Protein AF-A0AAC9VJV6-F1 (afdb_monomer_lite)

Organism: NCBI:txid138072

pLDDT: mean 89.83, std 10.79, range [42.22, 97.56]

Radius of gyration: 24.42 Å; chains: 1; bounding box: 70×35×59 Å

Structure (mmCIF, N/CA/C/O backbone):
data_AF-A0AAC9VJV6-F1
#
_entry.id   AF-A0AAC9VJV6-F1
#
loop_
_atom_site.group_PDB
_atom_site.id
_atom_site.type_symbol
_atom_site.label_atom_id
_atom_site.label_alt_id
_atom_site.label_comp_id
_atom_site.label_asym_id
_atom_site.label_entity_id
_atom_site.label_seq_id
_atom_site.pdbx_PDB_ins_code
_atom_site.Cartn_x
_atom_site.Cartn_y
_atom_site.Cartn_z
_atom_site.occupancy
_atom_site.B_iso_or_equiv
_atom_site.auth_seq_id
_atom_site.auth_comp_id
_atom_site.auth_asym_id
_atom_site.auth_atom_id
_atom_site.pdbx_PDB_model_num
ATOM 1 N N . MET A 1 1 ? 46.867 -27.136 -22.052 1.00 42.22 1 MET A N 1
ATOM 2 C CA . MET A 1 1 ? 46.950 -25.668 -22.164 1.00 42.22 1 MET A CA 1
ATOM 3 C C . MET A 1 1 ? 45.597 -25.242 -22.692 1.00 42.22 1 MET A C 1
ATOM 5 O O . MET A 1 1 ? 45.348 -25.409 -23.874 1.00 42.22 1 MET A O 1
ATOM 9 N N . PHE A 1 2 ? 44.664 -24.940 -21.789 1.00 43.34 2 PHE A N 1
ATOM 10 C CA . PHE A 1 2 ? 43.313 -24.538 -22.172 1.00 43.34 2 PHE A CA 1
ATOM 11 C C . PHE A 1 2 ? 43.404 -23.096 -22.662 1.00 43.34 2 PHE A C 1
ATOM 13 O O . PHE A 1 2 ? 43.938 -22.257 -21.939 1.00 43.34 2 PHE A O 1
ATOM 20 N N . GLU A 1 3 ? 42.973 -22.844 -23.897 1.00 48.44 3 GLU A N 1
ATOM 21 C CA . GLU A 1 3 ? 42.788 -21.486 -24.395 1.00 48.44 3 GLU A CA 1
ATOM 22 C C . GLU A 1 3 ? 41.797 -20.791 -23.464 1.00 48.44 3 GLU A C 1
ATOM 24 O O . GLU A 1 3 ? 40.624 -21.159 -23.389 1.00 48.44 3 GLU A O 1
ATOM 29 N N . THR A 1 4 ? 42.295 -19.829 -22.693 1.00 54.66 4 THR A N 1
ATOM 30 C CA . THR A 1 4 ? 41.457 -18.820 -22.063 1.00 54.66 4 THR A CA 1
ATOM 31 C C . THR A 1 4 ? 40.720 -18.133 -23.198 1.00 54.66 4 THR A C 1
ATOM 33 O O . THR A 1 4 ? 41.353 -17.502 -24.049 1.00 54.66 4 THR A O 1
ATOM 36 N N . GLY A 1 5 ? 39.403 -18.347 -23.244 1.00 55.66 5 GLY A N 1
ATOM 37 C CA . GLY A 1 5 ? 38.505 -17.620 -24.124 1.00 55.66 5 GLY A CA 1
ATOM 38 C C . GLY A 1 5 ? 38.852 -16.142 -24.051 1.00 55.66 5 GLY A C 1
ATOM 39 O O . GLY A 1 5 ? 39.131 -15.609 -22.983 1.00 55.66 5 GLY A O 1
ATOM 40 N N . ASN A 1 6 ? 38.956 -15.532 -25.220 1.00 55.06 6 ASN A N 1
ATOM 41 C CA . ASN A 1 6 ? 39.301 -14.138 -25.388 1.00 55.06 6 ASN A CA 1
ATOM 42 C C . ASN A 1 6 ? 38.215 -13.292 -24.699 1.00 55.06 6 ASN A C 1
ATOM 44 O O . ASN A 1 6 ? 37.175 -13.055 -25.311 1.00 55.06 6 ASN A O 1
ATOM 48 N N . ASP A 1 7 ? 38.426 -12.903 -23.437 1.00 60.44 7 ASP A N 1
ATOM 49 C CA . ASP A 1 7 ? 37.579 -11.938 -22.732 1.00 60.44 7 ASP A CA 1
ATOM 50 C C . ASP A 1 7 ? 37.570 -10.670 -23.583 1.00 60.44 7 ASP A C 1
ATOM 52 O O . ASP A 1 7 ? 38.588 -9.989 -23.730 1.00 60.44 7 ASP A O 1
ATOM 56 N N . VAL A 1 8 ? 36.446 -10.406 -24.250 1.00 60.78 8 VAL A N 1
ATOM 57 C CA . VAL A 1 8 ? 36.268 -9.186 -25.032 1.00 60.78 8 VAL A CA 1
ATOM 58 C C . VAL A 1 8 ? 35.886 -8.102 -24.024 1.00 60.78 8 VAL A C 1
ATOM 60 O O . VAL A 1 8 ? 34.758 -8.132 -23.524 1.00 60.78 8 VAL A O 1
ATOM 63 N N . PRO A 1 9 ? 36.792 -7.161 -23.693 1.00 58.16 9 PRO A N 1
ATOM 64 C CA . PRO A 1 9 ? 36.505 -6.131 -22.703 1.00 58.16 9 PRO A CA 1
ATOM 65 C C . PRO A 1 9 ? 35.260 -5.342 -23.130 1.00 58.16 9 PRO A C 1
ATOM 67 O O . PRO A 1 9 ? 35.194 -4.842 -24.255 1.00 58.16 9 PRO A O 1
ATOM 70 N N . GLY A 1 10 ? 34.262 -5.281 -22.244 1.00 66.88 10 GLY A N 1
ATOM 71 C CA . GLY A 1 10 ? 32.981 -4.597 -22.455 1.00 66.88 10 GLY A CA 1
ATOM 72 C C . GLY A 1 10 ? 31.763 -5.505 -22.669 1.00 66.88 10 GLY A C 1
ATOM 73 O O . GLY A 1 10 ? 30.640 -5.028 -22.526 1.00 66.88 10 GLY A O 1
ATOM 74 N N . VAL A 1 11 ? 31.934 -6.803 -22.963 1.00 73.88 11 VAL A N 1
ATOM 75 C CA . VAL A 1 11 ? 30.786 -7.737 -23.027 1.00 73.88 11 VAL A CA 1
ATOM 76 C C . VAL A 1 11 ? 30.261 -8.045 -21.626 1.00 73.88 11 VAL A C 1
ATOM 78 O O . VAL A 1 11 ? 29.050 -8.016 -21.417 1.00 73.88 11 VAL A O 1
ATOM 81 N N . ASP A 1 12 ? 31.155 -8.274 -20.664 1.00 81.50 12 ASP A N 1
ATOM 82 C CA . ASP A 1 12 ? 30.771 -8.542 -19.274 1.00 81.50 12 ASP A CA 1
ATOM 83 C C . ASP A 1 12 ? 30.063 -7.338 -18.640 1.00 81.50 12 ASP A C 1
ATOM 85 O O . ASP A 1 12 ? 29.028 -7.509 -17.995 1.00 81.50 12 ASP A O 1
ATOM 89 N N . ASP A 1 13 ? 30.544 -6.122 -18.918 1.00 84.94 13 ASP A N 1
ATOM 90 C CA . ASP A 1 13 ? 29.923 -4.875 -18.456 1.00 84.94 13 ASP A CA 1
ATOM 91 C C . ASP A 1 13 ? 28.520 -4.693 -19.060 1.00 84.94 13 ASP A C 1
ATOM 93 O O . ASP A 1 13 ? 27.561 -4.414 -18.345 1.00 84.94 13 ASP A O 1
ATOM 97 N N . ALA A 1 14 ? 28.357 -4.946 -20.365 1.00 87.44 14 ALA A N 1
ATOM 98 C CA . ALA A 1 14 ? 27.056 -4.849 -21.028 1.00 87.44 14 ALA A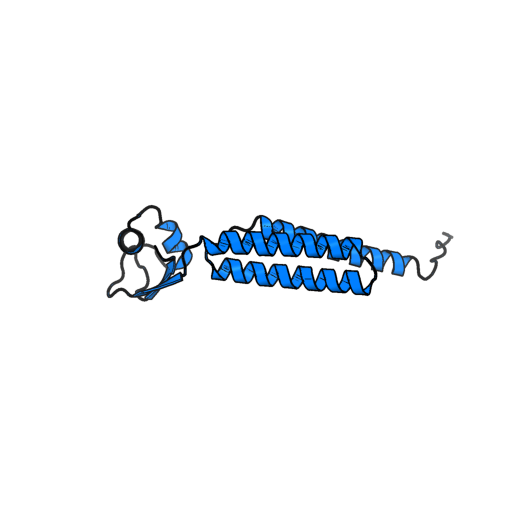 CA 1
ATOM 99 C C . ALA A 1 14 ? 26.046 -5.889 -20.509 1.00 87.44 14 ALA A C 1
ATOM 101 O O . ALA A 1 14 ? 24.855 -5.596 -20.369 1.00 87.44 14 ALA A O 1
ATOM 102 N N . VAL A 1 15 ? 26.506 -7.111 -20.215 1.00 89.69 15 VAL A N 1
ATOM 103 C CA . VAL A 1 15 ? 25.673 -8.161 -19.611 1.00 89.69 15 VAL A CA 1
ATOM 104 C C . VAL A 1 15 ? 25.292 -7.784 -18.180 1.00 89.69 15 VAL A C 1
ATOM 106 O O . VAL A 1 15 ? 24.136 -7.971 -17.790 1.00 89.69 15 VAL A O 1
ATOM 109 N N . GLN A 1 16 ? 26.226 -7.223 -17.411 1.00 91.19 16 GLN A N 1
ATOM 110 C CA . GLN A 1 16 ? 25.978 -6.747 -16.055 1.00 91.19 16 GLN A CA 1
ATOM 111 C C . GLN A 1 16 ? 24.948 -5.608 -16.037 1.00 91.19 16 GLN A C 1
ATOM 113 O O . GLN A 1 16 ? 23.981 -5.680 -15.276 1.00 91.19 16 GLN A O 1
ATOM 118 N N . ASP A 1 17 ? 25.092 -4.609 -16.906 1.00 90.31 17 ASP A N 1
ATOM 119 C CA . ASP A 1 17 ? 24.155 -3.487 -17.018 1.00 90.31 17 ASP A CA 1
ATOM 120 C C . ASP A 1 17 ? 22.753 -3.962 -17.416 1.00 90.31 17 ASP A C 1
ATOM 122 O O . ASP A 1 17 ? 21.753 -3.604 -16.784 1.00 90.31 17 ASP A O 1
ATOM 126 N N . ALA A 1 18 ? 22.663 -4.845 -18.415 1.00 90.06 18 ALA A N 1
ATOM 127 C CA . ALA A 1 18 ? 21.394 -5.434 -18.830 1.00 90.06 18 ALA A CA 1
ATOM 128 C C . ALA A 1 18 ? 20.724 -6.225 -17.693 1.00 90.06 18 ALA A C 1
ATOM 130 O O . ALA A 1 18 ? 19.505 -6.144 -17.514 1.00 90.06 18 ALA A O 1
ATOM 131 N N . ALA A 1 19 ? 21.507 -6.961 -16.898 1.00 93.75 19 ALA A N 1
ATOM 132 C CA . ALA A 1 19 ? 21.001 -7.698 -15.746 1.00 93.75 19 ALA A CA 1
ATOM 133 C C . ALA A 1 19 ? 20.464 -6.757 -14.656 1.00 93.75 19 ALA A C 1
ATOM 135 O O . ALA A 1 19 ? 19.373 -6.996 -14.137 1.00 93.75 19 ALA A O 1
ATOM 136 N N . ILE A 1 20 ? 21.175 -5.668 -14.344 1.00 93.06 20 ILE A N 1
ATOM 137 C CA . ILE A 1 20 ? 20.735 -4.662 -13.362 1.00 93.06 20 ILE A CA 1
ATOM 138 C C . ILE A 1 20 ? 19.387 -4.067 -13.779 1.00 93.06 20 ILE A C 1
ATOM 140 O O . ILE A 1 20 ? 18.443 -4.058 -12.983 1.00 93.06 20 ILE A O 1
ATOM 144 N N . LEU A 1 21 ? 19.263 -3.642 -15.039 1.00 91.69 21 LEU A N 1
ATOM 145 C CA . LEU A 1 21 ? 18.021 -3.069 -15.563 1.00 91.69 21 LEU A CA 1
ATOM 146 C C . LEU A 1 21 ? 16.868 -4.071 -15.527 1.00 91.69 21 LEU A C 1
ATOM 148 O O . LEU A 1 21 ? 15.745 -3.714 -15.160 1.00 91.69 21 LEU A O 1
ATOM 152 N N . LEU A 1 22 ? 17.134 -5.331 -15.874 1.00 93.19 22 LEU A N 1
ATOM 153 C CA . LEU A 1 22 ? 16.139 -6.394 -15.810 1.00 93.19 22 LEU A CA 1
ATOM 154 C C . LEU A 1 22 ? 15.643 -6.607 -14.375 1.00 93.19 22 LEU A C 1
ATOM 156 O O . LEU A 1 22 ? 14.431 -6.631 -14.154 1.00 93.19 22 LEU A O 1
ATOM 160 N N . PHE A 1 23 ? 16.550 -6.735 -13.402 1.00 95.56 23 PHE A N 1
ATOM 161 C CA . PHE A 1 23 ? 16.178 -6.944 -12.002 1.00 95.56 23 PHE A CA 1
ATOM 162 C C . PHE A 1 23 ? 15.418 -5.756 -11.423 1.00 95.56 23 PHE A C 1
ATOM 164 O O . PHE A 1 23 ? 14.420 -5.962 -10.734 1.00 95.56 23 PHE A O 1
ATOM 171 N N . GLN A 1 24 ? 15.830 -4.527 -11.740 1.00 93.75 24 GLN A N 1
ATOM 172 C CA . GLN A 1 24 ? 15.129 -3.326 -11.295 1.00 93.75 24 GLN A CA 1
ATOM 173 C C . GLN A 1 24 ? 13.694 -3.289 -11.841 1.00 93.75 24 GLN A C 1
ATOM 175 O O . GLN A 1 24 ? 12.748 -3.094 -11.080 1.00 93.75 24 GLN A O 1
ATOM 180 N N . ARG A 1 25 ? 13.504 -3.560 -13.139 1.00 93.75 25 ARG A N 1
ATOM 181 C CA . ARG A 1 25 ? 12.170 -3.594 -13.768 1.00 93.75 25 ARG A CA 1
ATOM 182 C C . ARG A 1 25 ? 11.294 -4.710 -13.200 1.00 93.75 25 ARG A C 1
ATOM 184 O O . ARG A 1 25 ? 10.122 -4.483 -12.912 1.00 93.75 25 ARG A O 1
ATOM 191 N N . LEU A 1 26 ? 11.860 -5.899 -12.989 1.00 96.25 26 LEU A N 1
ATOM 192 C CA . LEU A 1 26 ? 11.157 -7.021 -12.360 1.00 96.25 26 LEU A CA 1
ATOM 193 C C . LEU A 1 26 ? 10.738 -6.701 -10.925 1.00 96.25 26 LEU A C 1
ATOM 195 O O . LEU A 1 26 ? 9.609 -7.003 -10.542 1.00 96.25 26 LEU A O 1
ATOM 199 N N . ALA A 1 27 ? 11.622 -6.084 -10.140 1.00 97.00 27 ALA A N 1
ATOM 200 C CA . ALA A 1 27 ? 11.323 -5.686 -8.771 1.00 97.00 27 ALA A CA 1
ATOM 201 C C . ALA A 1 27 ? 10.170 -4.675 -8.727 1.00 97.00 27 ALA A C 1
ATOM 203 O O . ALA A 1 27 ? 9.233 -4.866 -7.955 1.00 97.00 27 ALA A O 1
ATOM 204 N N . LEU A 1 28 ? 10.183 -3.667 -9.604 1.00 97.00 28 LEU A N 1
ATOM 205 C CA . LEU A 1 28 ? 9.112 -2.672 -9.719 1.00 97.00 28 LEU A CA 1
ATOM 206 C C . LEU A 1 28 ? 7.778 -3.291 -10.157 1.00 97.00 28 LEU A C 1
ATOM 208 O O . LEU A 1 28 ? 6.739 -3.002 -9.566 1.00 97.00 28 LEU A O 1
ATOM 212 N N . ALA A 1 29 ? 7.794 -4.199 -11.135 1.00 96.25 29 ALA A N 1
ATOM 213 C CA . ALA A 1 29 ? 6.593 -4.915 -11.562 1.00 96.25 29 ALA A CA 1
ATOM 214 C C . ALA A 1 29 ? 6.019 -5.797 -10.437 1.00 96.25 29 ALA A C 1
ATOM 216 O O . ALA A 1 29 ? 4.808 -5.822 -10.207 1.00 96.25 29 ALA A O 1
ATOM 217 N N . CYS A 1 30 ? 6.885 -6.499 -9.699 1.00 97.12 30 CYS A N 1
ATOM 218 C CA . CYS A 1 30 ? 6.493 -7.285 -8.532 1.00 97.12 30 CYS A CA 1
ATOM 219 C C . CYS A 1 30 ? 5.927 -6.407 -7.414 1.00 97.12 30 CYS A C 1
ATOM 221 O O . CYS A 1 30 ? 4.913 -6.779 -6.825 1.00 97.12 30 CYS A O 1
ATOM 223 N N . LEU A 1 31 ? 6.540 -5.250 -7.154 1.00 97.38 31 LEU A N 1
ATOM 224 C CA . LEU A 1 31 ? 6.061 -4.275 -6.181 1.00 97.38 31 LEU A CA 1
ATOM 225 C C . LEU A 1 31 ? 4.668 -3.775 -6.562 1.00 97.38 31 LEU A C 1
ATOM 227 O O . LEU A 1 31 ? 3.758 -3.850 -5.741 1.00 97.38 31 LEU A O 1
ATOM 231 N N . GLY A 1 32 ? 4.468 -3.338 -7.808 1.00 96.62 32 GLY A N 1
ATOM 232 C CA . GLY A 1 32 ? 3.159 -2.875 -8.270 1.00 96.62 32 GLY A CA 1
ATOM 233 C C . GLY A 1 32 ? 2.099 -3.972 -8.173 1.00 96.62 32 GLY A C 1
ATOM 234 O O . GLY A 1 32 ? 0.998 -3.733 -7.683 1.00 96.62 32 GLY A O 1
ATOM 235 N N . ARG A 1 33 ? 2.438 -5.218 -8.532 1.00 96.69 33 ARG A N 1
ATOM 236 C CA . ARG A 1 33 ? 1.526 -6.360 -8.362 1.00 96.69 33 ARG A CA 1
ATOM 237 C C . ARG A 1 33 ? 1.193 -6.626 -6.892 1.00 96.69 33 ARG A C 1
ATOM 239 O O . ARG A 1 33 ? 0.033 -6.878 -6.575 1.00 96.69 33 ARG A O 1
ATOM 246 N N . ALA A 1 34 ? 2.186 -6.569 -6.005 1.00 96.44 34 ALA A N 1
ATOM 247 C CA . ALA A 1 34 ? 1.984 -6.734 -4.569 1.00 96.44 34 ALA A CA 1
ATOM 248 C C . ALA A 1 34 ? 1.077 -5.626 -4.010 1.00 96.44 34 ALA A C 1
ATOM 250 O O . ALA A 1 34 ? 0.108 -5.934 -3.317 1.00 96.44 34 ALA A O 1
ATOM 251 N N . ALA A 1 35 ? 1.313 -4.369 -4.398 1.00 96.06 35 ALA A N 1
ATOM 252 C CA . ALA A 1 35 ? 0.487 -3.221 -4.032 1.00 96.06 35 ALA A CA 1
ATOM 253 C C . ALA A 1 35 ? -0.966 -3.378 -4.511 1.00 96.06 35 ALA A C 1
ATOM 255 O O . ALA A 1 35 ? -1.900 -3.156 -3.747 1.00 96.06 35 ALA A O 1
ATOM 256 N N . LEU A 1 36 ? -1.184 -3.866 -5.736 1.00 95.88 36 LEU A N 1
ATOM 257 C CA . LEU A 1 36 ? -2.530 -4.139 -6.255 1.00 95.88 36 LEU A CA 1
ATOM 258 C C . LEU A 1 36 ? -3.241 -5.295 -5.535 1.00 95.88 36 LEU A C 1
ATOM 260 O O . LEU A 1 36 ? -4.473 -5.333 -5.514 1.00 95.88 36 LEU A O 1
ATOM 264 N N . SER A 1 37 ? -2.509 -6.224 -4.920 1.00 94.81 37 SER A N 1
ATOM 265 C CA . SER A 1 37 ? -3.082 -7.284 -4.074 1.00 94.81 37 SER A CA 1
ATOM 266 C C . SER A 1 37 ? -3.242 -6.891 -2.600 1.00 94.81 37 SER A C 1
ATOM 268 O O . SER A 1 37 ? -3.894 -7.613 -1.849 1.00 94.81 37 SER A O 1
ATOM 270 N N . TYR A 1 38 ? -2.663 -5.762 -2.184 1.00 93.06 38 TYR A N 1
ATOM 271 C CA . TYR A 1 38 ? -2.682 -5.305 -0.799 1.00 93.06 38 TYR A CA 1
ATOM 272 C C . TYR A 1 38 ? -4.073 -4.814 -0.394 1.00 93.06 38 TYR A C 1
ATOM 274 O O . TYR A 1 38 ? -4.693 -4.019 -1.105 1.00 93.06 38 TYR A O 1
ATOM 282 N N . GLN A 1 39 ? -4.559 -5.273 0.758 1.00 89.25 39 GLN A N 1
ATOM 283 C CA . GLN A 1 39 ? -5.833 -4.837 1.315 1.00 89.25 39 GLN A CA 1
ATOM 284 C C . GLN A 1 39 ? -5.560 -3.918 2.509 1.00 89.25 39 GLN A C 1
ATOM 286 O O . GLN A 1 39 ? -5.261 -4.434 3.588 1.00 89.25 39 GLN A O 1
ATOM 291 N N . PRO A 1 40 ? -5.646 -2.588 2.330 1.00 88.50 40 PRO A N 1
ATOM 292 C CA . PRO A 1 40 ? -5.392 -1.669 3.424 1.00 88.50 40 PRO A CA 1
ATOM 293 C C . PRO A 1 40 ? -6.443 -1.811 4.525 1.00 88.50 40 PRO A C 1
ATOM 295 O O . PRO A 1 40 ? -7.607 -2.134 4.263 1.00 88.50 40 PRO A O 1
ATOM 298 N N . VAL A 1 41 ? -6.015 -1.579 5.764 1.00 84.38 41 VAL A N 1
ATOM 299 C CA . VAL A 1 41 ? -6.851 -1.693 6.971 1.00 84.38 41 VAL A CA 1
ATOM 300 C C . VAL A 1 41 ? -7.438 -0.339 7.378 1.00 84.38 41 VAL A C 1
ATOM 302 O O . VAL A 1 41 ? -8.510 -0.286 7.977 1.00 84.38 41 VAL A O 1
ATOM 305 N N . SER A 1 42 ? -6.775 0.761 7.019 1.00 85.00 42 SER A N 1
ATOM 306 C CA . SER A 1 42 ? -7.252 2.127 7.242 1.00 85.00 42 SER A CA 1
ATOM 307 C C . SER A 1 42 ? -6.946 3.031 6.044 1.00 85.00 42 SER A C 1
ATOM 309 O O . SER A 1 42 ? -6.121 2.678 5.198 1.00 85.00 42 SER A O 1
ATOM 311 N N . PRO A 1 43 ? -7.576 4.217 5.956 1.00 85.50 43 PRO A N 1
ATOM 312 C CA . PRO A 1 43 ? -7.231 5.208 4.942 1.00 85.50 43 PRO A CA 1
ATOM 313 C C . PRO A 1 43 ? -5.766 5.654 5.006 1.00 85.50 43 PRO A C 1
ATOM 315 O O . PRO A 1 43 ? -5.164 5.876 3.961 1.00 85.50 43 PRO A O 1
ATOM 318 N N . ASP A 1 44 ? -5.193 5.750 6.209 1.00 87.19 44 ASP A N 1
ATOM 319 C CA . ASP A 1 44 ? -3.794 6.153 6.394 1.00 87.19 44 ASP A CA 1
ATOM 320 C C . ASP A 1 44 ? -2.842 5.054 5.894 1.00 87.19 44 ASP A C 1
ATOM 322 O O . ASP A 1 44 ? -1.914 5.341 5.152 1.00 87.19 44 ASP A O 1
ATOM 326 N N . ASP A 1 45 ? -3.140 3.784 6.183 1.00 87.12 45 ASP A N 1
ATOM 327 C CA . ASP A 1 45 ? -2.387 2.628 5.670 1.00 87.12 45 ASP A CA 1
ATOM 328 C C . ASP A 1 45 ? -2.479 2.512 4.136 1.00 87.12 45 ASP A C 1
ATOM 330 O O . ASP A 1 45 ? -1.492 2.241 3.450 1.00 87.12 45 ASP A O 1
ATOM 334 N N . ALA A 1 46 ? -3.657 2.792 3.565 1.00 92.00 46 ALA A N 1
ATOM 335 C CA . ALA A 1 46 ? -3.817 2.890 2.115 1.00 92.00 46 ALA A CA 1
ATOM 336 C C . ALA A 1 46 ? -2.937 3.999 1.522 1.00 92.00 46 ALA A C 1
ATOM 338 O O . ALA A 1 46 ? -2.317 3.791 0.478 1.00 92.00 46 ALA A O 1
ATOM 339 N N . TRP A 1 47 ? -2.884 5.158 2.185 1.00 92.56 47 TRP A N 1
ATOM 340 C CA . TRP A 1 47 ? -2.068 6.293 1.766 1.00 92.56 47 TRP A CA 1
ATOM 341 C C . TRP A 1 47 ? -0.572 5.987 1.882 1.00 92.56 47 TRP A C 1
ATOM 343 O O . TRP A 1 47 ? 0.162 6.240 0.932 1.00 92.56 47 TRP A O 1
ATOM 353 N N . ASP A 1 48 ? -0.127 5.377 2.980 1.00 94.06 48 ASP A N 1
ATOM 354 C CA . ASP A 1 48 ? 1.275 5.007 3.198 1.00 94.06 48 ASP A CA 1
ATOM 355 C C . ASP A 1 48 ? 1.761 4.023 2.125 1.00 94.06 48 ASP A C 1
ATOM 357 O O . ASP A 1 48 ? 2.803 4.235 1.499 1.00 94.06 48 ASP A O 1
ATOM 361 N N . MET A 1 49 ? 0.980 2.971 1.849 1.00 95.12 49 MET A N 1
ATOM 362 C CA . MET A 1 49 ? 1.317 1.995 0.809 1.00 95.12 49 MET A CA 1
ATOM 363 C C . MET A 1 49 ? 1.275 2.613 -0.594 1.00 95.12 49 MET A C 1
ATOM 365 O O . MET A 1 49 ? 2.110 2.289 -1.441 1.00 95.12 49 MET A O 1
ATOM 369 N N . 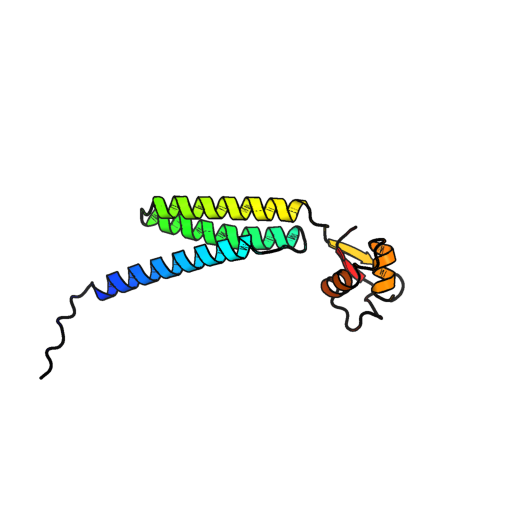MET A 1 50 ? 0.316 3.507 -0.848 1.00 94.19 50 MET A N 1
ATOM 370 C CA . MET A 1 50 ? 0.213 4.238 -2.110 1.00 94.19 50 MET A CA 1
ATOM 371 C C . MET A 1 50 ? 1.432 5.126 -2.338 1.00 94.19 50 MET A C 1
ATOM 373 O O . MET A 1 50 ? 1.997 5.082 -3.426 1.00 94.19 50 MET A O 1
ATOM 377 N N . THR A 1 51 ? 1.844 5.897 -1.334 1.00 95.62 51 THR A N 1
ATOM 378 C CA . THR A 1 51 ? 3.009 6.782 -1.406 1.00 95.62 51 THR A CA 1
ATOM 379 C C . THR A 1 51 ? 4.280 5.969 -1.626 1.00 95.62 51 THR A C 1
ATOM 381 O O . THR A 1 51 ? 5.001 6.218 -2.588 1.00 95.62 51 THR A O 1
ATOM 384 N N . LEU A 1 52 ? 4.499 4.915 -0.832 1.00 96.31 52 LEU A N 1
ATOM 385 C CA . LEU A 1 52 ? 5.668 4.042 -0.970 1.00 96.31 52 LEU A CA 1
ATOM 386 C C . LEU A 1 52 ? 5.762 3.413 -2.365 1.00 96.31 52 LEU A C 1
ATOM 388 O O . LEU A 1 52 ? 6.831 3.400 -2.980 1.00 96.31 52 LEU A O 1
ATOM 392 N N . ALA A 1 53 ? 4.654 2.867 -2.870 1.00 96.31 53 ALA A N 1
ATOM 393 C CA . ALA A 1 53 ? 4.649 2.219 -4.174 1.00 96.31 53 ALA A CA 1
ATOM 394 C C . ALA A 1 53 ? 4.711 3.221 -5.330 1.00 96.31 53 ALA A C 1
ATOM 396 O O . ALA A 1 53 ? 5.378 2.958 -6.332 1.00 96.31 53 ALA A O 1
ATOM 397 N N . GLY A 1 54 ? 4.033 4.358 -5.179 1.00 96.19 54 GLY A N 1
ATOM 398 C CA . GLY A 1 54 ? 4.012 5.444 -6.146 1.00 96.19 54 GLY A CA 1
ATOM 399 C C . GLY A 1 54 ? 5.406 6.020 -6.366 1.00 96.19 54 GLY A C 1
ATOM 400 O O . GLY A 1 54 ? 5.910 5.988 -7.486 1.00 96.19 54 GLY A O 1
ATOM 401 N N . GLU A 1 55 ? 6.079 6.421 -5.286 1.00 96.94 55 GLU A N 1
ATOM 402 C CA . GLU A 1 55 ? 7.432 6.982 -5.339 1.00 96.94 55 GLU A CA 1
ATOM 403 C C . GLU A 1 55 ? 8.434 6.006 -5.972 1.00 96.94 55 GLU A C 1
ATOM 405 O O . GLU A 1 55 ? 9.216 6.387 -6.844 1.00 96.94 55 GLU A O 1
ATOM 410 N N . ALA A 1 56 ? 8.391 4.721 -5.598 1.00 96.69 56 ALA A N 1
ATOM 411 C CA . ALA A 1 56 ? 9.288 3.715 -6.168 1.00 96.69 56 ALA A CA 1
ATOM 412 C C . ALA A 1 56 ? 9.085 3.535 -7.685 1.00 96.69 56 ALA A C 1
ATOM 414 O O . ALA A 1 56 ? 10.058 3.426 -8.438 1.00 96.69 56 ALA A O 1
ATOM 415 N N . LEU A 1 57 ? 7.828 3.507 -8.141 1.00 97.06 57 LEU A N 1
ATOM 416 C CA . LEU A 1 57 ? 7.489 3.384 -9.560 1.00 97.06 57 LEU A CA 1
ATOM 417 C C . LEU A 1 57 ? 7.856 4.645 -10.347 1.00 97.06 57 LEU A C 1
ATOM 419 O O . LEU A 1 57 ? 8.376 4.527 -11.456 1.00 97.06 57 LEU A O 1
ATOM 423 N N . GLU A 1 58 ? 7.642 5.829 -9.775 1.00 96.50 58 GLU A N 1
ATOM 424 C CA . GLU A 1 58 ? 7.995 7.107 -10.395 1.00 96.50 58 GLU A CA 1
ATOM 425 C C . GLU A 1 58 ? 9.513 7.248 -10.562 1.00 96.50 58 GLU A C 1
ATOM 427 O O . GLU A 1 58 ? 9.983 7.531 -11.664 1.00 96.50 58 GLU A O 1
ATOM 432 N N . VAL A 1 59 ? 10.299 6.932 -9.526 1.00 96.75 59 VAL A N 1
ATOM 433 C CA . VAL A 1 59 ? 11.770 6.894 -9.618 1.00 96.75 59 VAL A CA 1
ATOM 434 C C . VAL A 1 59 ? 12.223 5.906 -10.696 1.00 96.75 59 VAL A C 1
ATOM 436 O O . VAL A 1 59 ? 13.125 6.197 -11.484 1.00 96.75 59 VAL A O 1
ATOM 439 N N . GLY A 1 60 ? 11.595 4.731 -10.771 1.00 95.19 60 GLY A N 1
ATOM 440 C CA . GLY A 1 60 ? 11.855 3.756 -11.829 1.00 95.19 60 GLY A CA 1
ATOM 441 C C . GLY A 1 60 ? 11.550 4.284 -13.232 1.00 95.19 60 GLY A C 1
ATOM 442 O O . GLY A 1 60 ? 12.328 4.055 -14.159 1.00 95.19 60 GLY A O 1
ATOM 443 N N . ALA A 1 61 ? 10.442 5.009 -13.385 1.00 96.00 61 ALA A N 1
ATOM 444 C CA . ALA A 1 61 ? 10.029 5.600 -14.650 1.00 96.00 61 ALA A CA 1
ATOM 445 C C . ALA A 1 61 ? 10.993 6.709 -15.096 1.00 96.00 61 ALA A C 1
ATOM 447 O O . ALA A 1 61 ? 11.416 6.705 -16.250 1.00 96.00 61 ALA A O 1
ATOM 448 N N . VAL A 1 62 ? 11.400 7.607 -14.192 1.00 96.25 62 VAL A N 1
ATOM 449 C CA . VAL A 1 62 ? 12.384 8.665 -14.486 1.00 96.25 62 VAL A CA 1
ATOM 450 C C . VAL A 1 62 ? 13.707 8.061 -14.953 1.00 96.25 62 VAL A C 1
ATOM 452 O O . VAL A 1 62 ? 14.203 8.441 -16.008 1.00 96.25 62 VAL A O 1
ATOM 455 N N . ASN A 1 63 ? 14.215 7.036 -14.260 1.00 94.50 63 ASN A N 1
ATOM 456 C CA . ASN A 1 63 ? 15.427 6.332 -14.690 1.00 94.50 63 ASN A CA 1
ATOM 457 C C . ASN A 1 63 ? 15.279 5.715 -16.094 1.00 94.50 63 ASN A C 1
ATOM 459 O O . ASN A 1 63 ? 16.212 5.754 -16.894 1.00 94.50 63 ASN A O 1
ATOM 463 N N . ALA A 1 64 ? 14.111 5.147 -16.418 1.00 94.06 64 ALA A N 1
ATOM 464 C CA . ALA A 1 64 ? 13.849 4.615 -17.754 1.00 94.06 64 ALA A CA 1
ATOM 465 C C . ALA A 1 64 ? 13.830 5.724 -18.822 1.00 94.06 64 ALA A C 1
ATOM 467 O O . ALA A 1 64 ? 14.350 5.513 -19.917 1.00 94.06 64 ALA A O 1
ATOM 468 N N . ALA A 1 65 ? 13.278 6.895 -18.500 1.00 94.69 65 ALA A N 1
ATOM 469 C CA . ALA A 1 65 ? 13.262 8.056 -19.385 1.00 94.69 65 ALA A CA 1
ATOM 470 C C . ALA A 1 65 ? 14.671 8.629 -19.616 1.00 94.69 65 ALA A C 1
ATOM 472 O O . ALA A 1 65 ? 15.037 8.879 -20.763 1.00 94.69 65 ALA A O 1
ATOM 473 N N . ASP A 1 66 ? 15.490 8.750 -18.566 1.00 95.25 66 ASP A N 1
ATOM 474 C CA . ASP A 1 66 ? 16.881 9.223 -18.661 1.00 95.25 66 ASP A CA 1
ATOM 475 C C . ASP A 1 66 ? 17.742 8.318 -19.561 1.00 95.25 66 ASP A C 1
ATOM 477 O O . ASP A 1 66 ? 18.660 8.781 -20.239 1.00 95.25 66 ASP A O 1
ATOM 481 N N . MET A 1 67 ? 17.412 7.024 -19.616 1.00 91.56 67 MET A N 1
ATOM 482 C CA . MET A 1 67 ? 18.048 6.033 -20.491 1.00 91.56 67 MET A CA 1
ATOM 483 C C . MET A 1 67 ? 17.421 5.949 -21.897 1.00 91.56 67 MET A C 1
ATOM 485 O O . MET A 1 67 ? 17.880 5.160 -22.723 1.00 91.56 67 MET A O 1
ATOM 489 N N . GLY A 1 68 ? 16.373 6.728 -22.189 1.00 94.19 68 GLY A N 1
ATOM 490 C CA . GLY A 1 68 ? 15.677 6.732 -23.483 1.00 94.19 68 GLY A CA 1
ATOM 491 C C . GLY A 1 68 ? 14.771 5.517 -23.731 1.00 94.19 68 GLY A C 1
ATOM 492 O O . GLY A 1 68 ? 14.469 5.184 -24.877 1.00 94.19 68 GLY A O 1
ATOM 493 N N . HIS A 1 69 ? 14.348 4.815 -22.679 1.00 94.38 69 HIS A N 1
ATOM 494 C CA . HIS A 1 69 ? 13.455 3.658 -22.763 1.00 94.38 69 HIS A CA 1
ATOM 495 C C . HIS A 1 69 ? 11.977 4.064 -22.659 1.00 94.38 69 HIS A C 1
ATOM 497 O O . HIS A 1 69 ? 11.294 3.738 -21.684 1.00 94.38 69 HIS A O 1
ATOM 503 N N . ASP A 1 70 ? 11.470 4.737 -23.694 1.00 95.31 70 ASP A N 1
ATOM 504 C CA . ASP A 1 70 ? 10.119 5.320 -23.724 1.00 95.31 70 ASP A CA 1
ATOM 505 C C . ASP A 1 70 ? 8.990 4.320 -23.427 1.00 95.31 70 ASP A C 1
ATOM 507 O O . ASP A 1 70 ? 8.041 4.650 -22.715 1.00 95.31 70 ASP A O 1
ATOM 511 N N . ASP A 1 71 ? 9.071 3.094 -23.949 1.00 95.56 71 ASP A N 1
ATOM 512 C CA . ASP A 1 71 ? 8.031 2.083 -23.720 1.00 95.56 71 ASP A CA 1
ATOM 513 C C . ASP A 1 71 ? 8.013 1.618 -22.260 1.00 95.56 71 ASP A C 1
ATOM 515 O O . ASP A 1 71 ? 6.954 1.533 -21.644 1.00 95.56 71 ASP A O 1
ATOM 519 N N . THR A 1 72 ? 9.192 1.422 -21.659 1.00 94.50 72 THR A N 1
ATOM 520 C CA . THR A 1 72 ? 9.299 1.070 -20.234 1.00 94.50 72 THR A CA 1
ATOM 521 C C . THR A 1 72 ? 8.795 2.204 -19.345 1.00 94.50 72 THR A C 1
ATOM 523 O O . THR A 1 72 ? 8.109 1.947 -18.358 1.00 94.50 72 THR A O 1
ATOM 526 N N . TYR A 1 73 ? 9.089 3.455 -19.702 1.00 96.50 73 TYR A N 1
ATOM 527 C CA . TYR A 1 73 ? 8.534 4.619 -19.017 1.00 96.50 73 TYR A CA 1
ATOM 528 C C . TYR A 1 73 ? 6.997 4.612 -19.050 1.00 96.50 73 TYR A C 1
ATOM 530 O O . TYR A 1 73 ? 6.359 4.737 -18.003 1.00 96.50 73 TYR A O 1
ATOM 538 N N . ARG A 1 74 ? 6.393 4.407 -20.230 1.00 96.94 74 ARG A N 1
ATOM 539 C CA . ARG A 1 74 ? 4.928 4.353 -20.386 1.00 96.94 74 ARG A CA 1
ATOM 540 C C . ARG A 1 74 ? 4.304 3.242 -19.546 1.00 96.94 74 ARG A C 1
ATOM 542 O O . ARG A 1 74 ? 3.316 3.498 -18.859 1.00 96.94 74 ARG A O 1
ATOM 549 N N . ASP A 1 75 ? 4.894 2.049 -19.564 1.00 96.75 75 ASP A N 1
ATOM 550 C CA . ASP A 1 75 ? 4.404 0.902 -18.797 1.00 96.75 75 ASP A CA 1
ATOM 551 C C . ASP A 1 75 ? 4.471 1.153 -17.282 1.00 96.75 75 ASP A C 1
ATOM 553 O O . ASP A 1 75 ? 3.514 0.868 -16.558 1.00 96.75 75 ASP A O 1
ATOM 557 N N . LEU A 1 76 ? 5.572 1.737 -16.791 1.00 96.25 76 LEU A N 1
ATOM 558 C CA . LEU A 1 76 ? 5.737 2.055 -15.369 1.00 96.25 76 LEU A CA 1
ATOM 559 C C . LEU A 1 76 ? 4.777 3.155 -14.903 1.00 96.25 76 LEU A C 1
ATOM 561 O O . LEU A 1 76 ? 4.188 3.022 -13.832 1.00 96.25 76 LEU A O 1
ATOM 565 N N . ILE A 1 77 ? 4.552 4.197 -15.709 1.00 97.50 77 ILE A N 1
ATOM 566 C CA . ILE A 1 77 ? 3.571 5.247 -15.392 1.00 97.50 77 ILE A CA 1
ATOM 567 C C . ILE A 1 77 ? 2.136 4.706 -15.429 1.00 97.50 77 ILE A C 1
ATOM 569 O O . ILE A 1 77 ? 1.314 5.060 -14.581 1.00 97.50 77 ILE A O 1
ATOM 573 N N . ALA A 1 78 ? 1.814 3.811 -16.366 1.00 97.56 78 ALA A N 1
ATOM 574 C CA . ALA A 1 78 ? 0.510 3.153 -16.394 1.00 97.56 78 ALA A CA 1
ATOM 575 C C . ALA A 1 78 ? 0.281 2.299 -15.133 1.00 9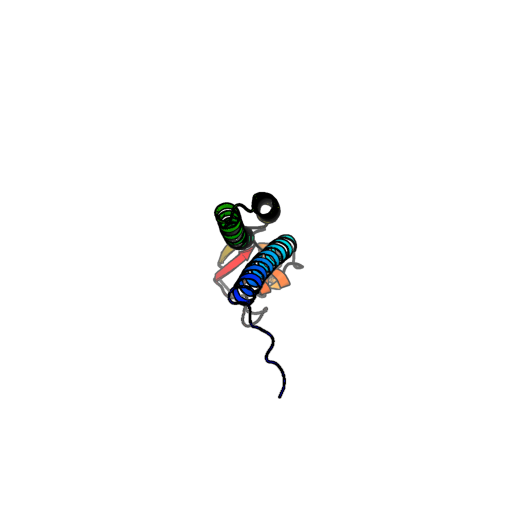7.56 78 ALA A C 1
ATOM 577 O O . ALA A 1 78 ? -0.787 2.374 -14.513 1.00 97.56 78 ALA A O 1
ATOM 578 N N . LEU A 1 79 ? 1.296 1.535 -14.711 1.00 97.00 79 LEU A N 1
ATOM 579 C CA . LEU A 1 79 ? 1.257 0.759 -13.471 1.00 97.00 79 LEU A CA 1
ATOM 580 C C . LEU A 1 79 ? 1.119 1.666 -12.241 1.00 97.00 79 LEU A C 1
ATOM 582 O O . LEU A 1 79 ? 0.261 1.405 -11.400 1.00 97.00 79 LEU A O 1
ATOM 586 N N . HIS A 1 80 ? 1.893 2.751 -12.171 1.00 97.06 80 HIS A N 1
ATOM 587 C CA . HIS A 1 80 ? 1.801 3.770 -11.125 1.00 97.06 80 HIS A CA 1
ATOM 588 C C . HIS A 1 80 ? 0.368 4.293 -10.973 1.00 97.06 80 HIS A C 1
ATOM 590 O O . HIS A 1 80 ? -0.222 4.201 -9.898 1.00 97.06 80 HIS A O 1
ATOM 596 N N . ASN A 1 81 ? -0.240 4.762 -12.064 1.00 97.19 81 ASN A N 1
ATOM 597 C CA . ASN A 1 81 ? -1.591 5.326 -12.035 1.00 97.19 81 ASN A CA 1
ATOM 598 C C . ASN A 1 81 ? -2.647 4.285 -11.628 1.00 97.19 81 ASN A C 1
ATOM 600 O O . ASN A 1 81 ? -3.612 4.599 -10.925 1.00 97.19 81 ASN A O 1
ATOM 604 N N . THR A 1 82 ? -2.452 3.030 -12.035 1.00 97.50 82 THR A N 1
ATOM 605 C CA . THR A 1 82 ? -3.331 1.920 -11.646 1.00 97.50 82 THR A CA 1
ATOM 606 C C . THR A 1 82 ? -3.230 1.641 -10.147 1.00 97.50 82 THR A C 1
ATOM 608 O O . THR A 1 82 ? -4.254 1.496 -9.483 1.00 97.50 82 THR A O 1
ATOM 611 N N . VAL A 1 83 ? -2.014 1.610 -9.596 1.00 96.44 83 VAL A N 1
ATOM 612 C CA . VAL A 1 83 ? -1.761 1.413 -8.159 1.00 96.44 83 VAL A CA 1
ATOM 613 C C . VAL A 1 83 ? -2.360 2.559 -7.347 1.00 96.44 83 VAL A C 1
ATOM 615 O O . VAL A 1 83 ? -3.116 2.305 -6.411 1.00 96.44 83 VAL A O 1
ATOM 618 N N . VAL A 1 84 ? -2.085 3.806 -7.742 1.00 95.94 84 VAL A N 1
ATOM 619 C CA . VAL A 1 84 ? -2.584 5.007 -7.060 1.00 95.94 84 VAL A CA 1
ATOM 620 C C . VAL A 1 84 ? -4.106 5.049 -7.056 1.00 95.94 84 VAL A C 1
ATOM 622 O O . VAL A 1 84 ? -4.698 5.205 -5.989 1.00 95.94 84 VAL A O 1
ATOM 625 N N . SER A 1 85 ? -4.764 4.860 -8.205 1.00 95.56 85 SER A N 1
ATOM 626 C CA . SER A 1 85 ? -6.234 4.866 -8.243 1.00 95.56 85 SER A CA 1
ATOM 627 C C . SER A 1 85 ? -6.834 3.712 -7.437 1.00 95.56 85 SER A C 1
ATOM 629 O O . SER A 1 85 ? -7.718 3.949 -6.621 1.00 95.56 85 SER A O 1
ATOM 631 N N . THR A 1 86 ? -6.295 2.495 -7.561 1.00 93.88 86 THR A N 1
ATOM 632 C CA . THR A 1 86 ? -6.793 1.321 -6.825 1.00 93.88 86 THR A CA 1
ATOM 633 C C . THR A 1 86 ? -6.684 1.511 -5.312 1.00 93.88 86 THR A C 1
ATOM 635 O O . THR A 1 86 ? -7.637 1.237 -4.583 1.00 93.88 86 THR A O 1
ATOM 638 N N . LEU A 1 87 ? -5.533 1.970 -4.812 1.00 92.88 87 LEU A N 1
ATOM 639 C CA . LEU A 1 87 ? -5.339 2.188 -3.377 1.00 92.88 87 LEU A CA 1
ATOM 640 C C . LEU A 1 87 ? -6.132 3.396 -2.871 1.00 92.88 87 LEU A C 1
ATOM 642 O O . LEU A 1 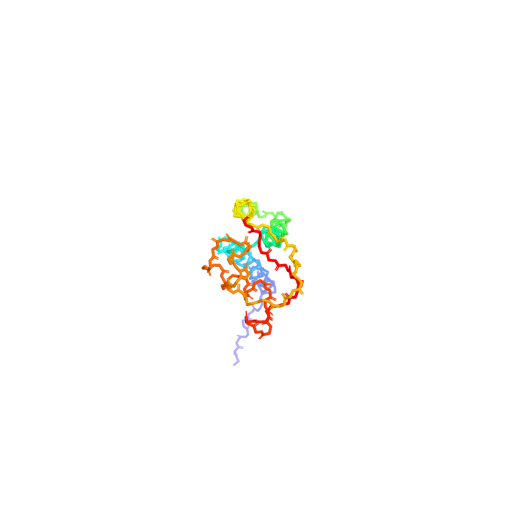87 ? -6.662 3.335 -1.764 1.00 92.88 87 LEU A O 1
ATOM 646 N N . THR A 1 88 ? -6.308 4.435 -3.693 1.00 92.38 88 THR A N 1
ATOM 647 C CA . THR A 1 88 ? -7.192 5.567 -3.373 1.00 92.38 88 THR A CA 1
ATOM 648 C C . THR A 1 88 ? -8.644 5.109 -3.227 1.00 92.38 88 THR A C 1
ATOM 650 O O . THR A 1 88 ? -9.293 5.427 -2.233 1.00 92.38 88 THR A O 1
ATOM 653 N N . GLU A 1 89 ? -9.157 4.323 -4.176 1.00 91.38 89 GLU A N 1
ATOM 654 C CA . GLU A 1 89 ? -10.521 3.782 -4.138 1.00 91.38 89 GLU A CA 1
ATOM 655 C C . GLU A 1 89 ? -10.735 2.841 -2.947 1.00 91.38 89 GLU A C 1
ATOM 657 O O . GLU A 1 89 ? -11.768 2.904 -2.274 1.00 91.38 89 GLU A O 1
ATOM 662 N N . ARG A 1 90 ? -9.748 1.989 -2.646 1.00 89.31 90 ARG A N 1
ATOM 663 C CA . ARG A 1 90 ? -9.793 1.113 -1.468 1.00 89.31 90 ARG A CA 1
ATOM 664 C C . ARG A 1 90 ? -9.778 1.925 -0.179 1.00 89.31 90 ARG A C 1
ATOM 666 O O . ARG A 1 90 ? -10.631 1.699 0.669 1.00 89.31 90 ARG A O 1
ATOM 673 N N . GLY A 1 91 ? -8.871 2.892 -0.055 1.00 87.44 91 GLY A N 1
ATOM 674 C CA . GLY A 1 91 ? -8.739 3.750 1.121 1.00 87.44 91 GLY A CA 1
ATOM 675 C C . GLY A 1 91 ? -9.960 4.633 1.377 1.00 87.44 91 GLY A C 1
ATOM 676 O O . GLY A 1 91 ? -10.350 4.817 2.528 1.00 87.44 91 GLY A O 1
ATOM 677 N N . ALA A 1 92 ? -10.612 5.130 0.322 1.00 84.94 92 ALA A N 1
ATOM 678 C CA . ALA A 1 92 ? -11.779 6.007 0.433 1.00 84.94 92 ALA A CA 1
ATOM 679 C C . ALA A 1 92 ? -12.978 5.356 1.144 1.00 84.94 92 ALA A C 1
ATOM 681 O O . ALA A 1 92 ? -13.793 6.062 1.735 1.00 84.94 92 ALA A O 1
ATOM 682 N N . ASN A 1 93 ? -13.079 4.025 1.100 1.00 77.38 93 ASN A N 1
ATOM 683 C CA . ASN A 1 93 ? -14.181 3.266 1.690 1.00 77.38 93 ASN A CA 1
ATOM 684 C C . ASN A 1 93 ? -13.863 2.697 3.086 1.00 77.38 93 ASN A C 1
ATOM 686 O O . ASN A 1 93 ? -14.702 2.003 3.660 1.00 77.38 93 ASN A O 1
ATOM 690 N N . LEU A 1 94 ? -12.669 2.954 3.633 1.00 82.31 94 LEU A N 1
ATOM 691 C CA . LEU A 1 94 ? -12.252 2.407 4.926 1.00 82.31 94 LEU A CA 1
ATOM 692 C C . LEU A 1 94 ? -12.593 3.337 6.092 1.00 82.31 94 LEU A C 1
ATOM 694 O O . LEU A 1 94 ? -12.503 4.563 6.001 1.00 82.31 94 LEU A O 1
ATOM 698 N N . ALA A 1 95 ? -12.940 2.725 7.225 1.00 79.62 95 ALA A N 1
ATOM 699 C CA . ALA A 1 95 ? -13.141 3.431 8.482 1.00 79.62 95 ALA A CA 1
ATOM 700 C C . ALA A 1 95 ? -11.830 4.084 8.953 1.00 79.62 95 ALA A C 1
ATOM 702 O O . ALA A 1 95 ? -10.750 3.504 8.835 1.00 79.62 95 ALA A O 1
ATOM 703 N N . ARG A 1 96 ? -11.911 5.298 9.505 1.00 81.00 96 ARG A N 1
ATOM 704 C CA . ARG A 1 96 ? -10.734 6.012 10.031 1.00 81.00 96 ARG A CA 1
ATOM 705 C C . ARG A 1 96 ? -10.414 5.537 11.440 1.00 81.00 96 ARG A C 1
ATOM 707 O O . ARG A 1 96 ? -11.317 5.192 12.196 1.00 81.00 96 ARG A O 1
ATOM 714 N N . PHE A 1 97 ? -9.143 5.583 11.830 1.00 83.12 97 PHE A N 1
ATOM 715 C CA . PHE A 1 97 ? -8.790 5.401 13.235 1.00 83.12 97 PHE A CA 1
ATOM 716 C C . PHE A 1 97 ? -9.314 6.571 14.076 1.00 83.12 97 PHE A C 1
ATOM 718 O O . PHE A 1 97 ? -9.146 7.734 13.717 1.00 83.12 97 PHE A O 1
ATOM 725 N N . THR A 1 98 ? -9.950 6.249 15.198 1.00 85.94 98 THR A N 1
ATOM 726 C CA . THR A 1 98 ? -10.425 7.198 16.209 1.00 85.94 98 THR A CA 1
ATOM 727 C C . THR A 1 98 ? -9.854 6.804 17.568 1.00 85.94 98 THR A C 1
ATOM 729 O O . THR A 1 98 ? -9.678 5.618 17.860 1.00 85.94 98 THR A O 1
ATOM 732 N N . GLU A 1 99 ? -9.527 7.802 18.386 1.00 90.44 99 GLU A N 1
ATOM 733 C CA . GLU A 1 99 ? -9.124 7.591 19.775 1.00 90.44 99 GLU A CA 1
ATOM 734 C C . GLU A 1 99 ? -10.363 7.359 20.641 1.00 90.44 99 GLU A C 1
ATOM 736 O O . GLU A 1 99 ? -11.301 8.158 20.639 1.00 90.44 99 GLU A O 1
ATOM 741 N N . TYR A 1 100 ? -10.358 6.250 21.375 1.00 91.19 100 TYR A N 1
ATOM 742 C CA . TYR A 1 100 ? -11.379 5.917 22.354 1.00 91.19 100 TYR A CA 1
ATOM 743 C C . TYR A 1 100 ? -10.764 5.911 23.748 1.00 91.19 100 TYR A C 1
ATOM 745 O O . TYR A 1 100 ? -9.672 5.379 23.950 1.00 91.19 100 TYR A O 1
ATOM 753 N N . GLN A 1 101 ? -11.508 6.478 24.694 1.00 93.31 101 GLN A N 1
ATOM 754 C CA . GLN A 1 101 ? -11.148 6.544 26.102 1.00 93.31 101 GLN A CA 1
ATOM 755 C C . GLN A 1 101 ? -12.306 5.997 26.939 1.00 93.31 101 GLN A C 1
ATOM 757 O O . GLN A 1 101 ? -13.463 6.376 26.742 1.00 93.31 101 GLN A O 1
ATOM 762 N N . PHE A 1 102 ? -11.996 5.080 27.853 1.00 93.00 102 PHE A N 1
ATOM 763 C CA . PHE A 1 102 ? -12.958 4.452 28.755 1.00 93.00 102 PHE A CA 1
ATOM 764 C C . PHE A 1 102 ? -12.500 4.572 30.208 1.00 93.00 102 PHE A C 1
ATOM 766 O O . PHE A 1 102 ? -11.322 4.424 30.512 1.00 93.00 102 PHE A O 1
ATOM 773 N N . ASP A 1 103 ? -13.450 4.747 31.128 1.00 93.12 103 ASP A N 1
ATOM 774 C CA . ASP A 1 103 ? -13.152 4.905 32.562 1.00 93.12 103 ASP A CA 1
ATOM 775 C C . ASP A 1 103 ? -12.717 3.599 33.252 1.00 93.12 103 ASP A C 1
ATOM 777 O O . ASP A 1 103 ? -12.240 3.603 34.388 1.00 93.12 103 ASP A O 1
ATOM 781 N N . THR A 1 104 ? -12.925 2.448 32.607 1.00 93.69 104 THR A N 1
ATOM 782 C CA . THR A 1 104 ? -12.605 1.136 33.176 1.00 93.69 104 THR A CA 1
ATOM 783 C C . THR A 1 104 ? -12.178 0.143 32.103 1.00 93.69 104 THR A C 1
ATOM 785 O O . THR A 1 104 ? -12.618 0.227 30.955 1.00 93.69 104 THR A O 1
ATOM 788 N N . SER A 1 105 ? -11.323 -0.812 32.482 1.00 93.8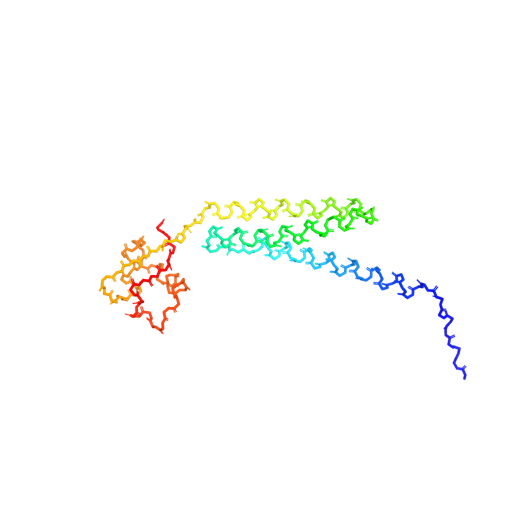8 105 SER A N 1
ATOM 789 C CA . SER A 1 105 ? -10.875 -1.869 31.576 1.00 93.88 105 SER A CA 1
ATOM 790 C C . SER A 1 105 ? -12.029 -2.832 31.321 1.00 93.88 105 SER A C 1
ATOM 792 O O . SER A 1 105 ? -12.591 -3.421 32.247 1.00 93.88 105 SER A O 1
ATOM 794 N N . LEU A 1 106 ? -12.398 -2.966 30.050 1.00 95.75 106 LEU A N 1
ATOM 795 C CA . LEU A 1 106 ? -13.492 -3.814 29.599 1.00 95.75 106 LEU A CA 1
ATOM 796 C C . LEU A 1 106 ? -12.964 -4.894 28.648 1.00 95.75 106 LEU A C 1
ATOM 798 O O . LEU A 1 106 ? -11.973 -4.673 27.946 1.00 95.75 106 LEU A O 1
ATOM 802 N N . PRO A 1 107 ? -13.636 -6.054 28.562 1.00 96.38 107 PRO A N 1
ATOM 803 C CA . PRO A 1 107 ? -13.317 -7.040 27.544 1.00 96.38 107 PRO A CA 1
ATOM 804 C C . PRO A 1 107 ? -13.526 -6.473 26.137 1.00 96.38 107 PRO A C 1
ATOM 806 O O . PRO A 1 107 ? -14.522 -5.796 25.872 1.00 96.38 107 PRO A O 1
ATOM 809 N N . SER A 1 108 ? -12.631 -6.826 25.217 1.00 95.50 108 SER A N 1
ATOM 810 C CA . SER A 1 108 ? -12.710 -6.502 23.783 1.00 95.50 108 SER A CA 1
ATOM 811 C C . SER A 1 108 ? -14.085 -6.793 23.175 1.00 95.50 108 SER A C 1
ATOM 813 O O . SER A 1 108 ? -14.603 -5.967 22.426 1.00 95.50 108 SER A O 1
ATOM 815 N N . LEU A 1 109 ? -14.737 -7.891 23.570 1.00 95.69 109 LEU A N 1
ATOM 816 C CA . LEU A 1 109 ? -16.066 -8.247 23.066 1.00 95.69 109 LEU A CA 1
ATOM 817 C C . LEU A 1 109 ? -17.134 -7.216 23.466 1.00 95.69 109 LEU A C 1
ATOM 819 O O . LEU A 1 109 ? -17.968 -6.833 22.651 1.00 95.69 109 LEU A O 1
ATOM 823 N N . VAL A 1 110 ? -17.077 -6.725 24.709 1.00 96.12 110 VAL A N 1
ATOM 824 C CA . VAL A 1 110 ? -17.994 -5.690 25.216 1.00 96.12 110 VAL A CA 1
ATOM 825 C C . VAL A 1 110 ? -17.719 -4.354 24.532 1.00 96.12 110 VAL A C 1
ATOM 827 O O . VAL A 1 110 ? -18.652 -3.632 24.184 1.00 96.12 110 VAL A O 1
ATOM 830 N N . LEU A 1 111 ? -16.445 -4.019 24.324 1.00 94.75 111 LEU A N 1
ATOM 831 C CA . LEU A 1 111 ? -16.054 -2.800 23.617 1.00 94.75 111 LEU A CA 1
ATOM 832 C C . LEU A 1 111 ? -16.475 -2.831 22.146 1.00 94.75 111 LEU A C 1
ATOM 834 O O . LEU A 1 111 ? -16.925 -1.814 21.635 1.00 94.75 111 LEU A O 1
ATOM 838 N N . SER A 1 112 ? -16.415 -3.991 21.494 1.00 93.56 112 SER A N 1
ATOM 839 C CA . SER A 1 112 ? -16.835 -4.155 20.096 1.00 93.56 112 SER A CA 1
ATOM 840 C C . SER A 1 112 ? -18.328 -3.901 19.919 1.00 93.56 112 SER A C 1
ATOM 842 O O . SER A 1 112 ? -18.724 -3.154 19.030 1.00 93.56 112 SER A O 1
ATOM 844 N N . GLU A 1 113 ? -19.154 -4.419 20.831 1.00 94.50 113 GLU A N 1
ATOM 845 C CA . GLU A 1 113 ? -20.585 -4.105 20.855 1.00 94.50 113 GLU A CA 1
ATOM 846 C C . GLU A 1 113 ? -20.835 -2.603 21.081 1.00 94.50 113 GLU A C 1
ATOM 848 O O . GLU A 1 113 ? -21.687 -2.001 20.437 1.00 94.50 113 GLU A O 1
ATOM 853 N N . ARG A 1 114 ? -20.068 -1.952 21.963 1.00 93.75 114 ARG A N 1
ATOM 854 C CA . ARG A 1 114 ? -20.253 -0.520 22.260 1.00 93.75 114 ARG A CA 1
ATOM 855 C C . ARG A 1 114 ? -19.802 0.405 21.130 1.00 93.75 114 ARG A C 1
ATOM 857 O O . ARG A 1 114 ? -20.468 1.403 20.877 1.00 93.75 114 ARG A O 1
ATOM 864 N N . ILE A 1 115 ? -18.669 0.104 20.499 1.00 91.94 115 ILE A N 1
ATOM 865 C CA . ILE A 1 115 ? -18.057 0.949 19.466 1.00 91.94 115 ILE A CA 1
ATOM 866 C C . ILE A 1 115 ? -18.725 0.693 18.112 1.00 91.94 115 ILE A C 1
ATOM 868 O O . ILE A 1 115 ? -19.128 1.635 17.429 1.00 91.94 115 ILE A O 1
ATOM 872 N N . TYR A 1 116 ? -18.865 -0.580 17.737 1.00 91.44 116 TYR A N 1
ATOM 873 C CA . TYR A 1 116 ? -19.308 -0.983 16.403 1.00 91.44 116 TYR A CA 1
ATOM 874 C C . TYR A 1 116 ? -20.779 -1.368 16.332 1.00 91.44 116 TYR A C 1
ATOM 876 O O . TYR A 1 116 ? -21.345 -1.341 15.241 1.00 91.44 116 TYR A O 1
ATOM 884 N N . GLN A 1 117 ? -21.404 -1.698 17.470 1.00 92.62 117 GLN A N 1
ATOM 885 C CA . GLN A 1 117 ? -22.703 -2.387 17.509 1.00 92.62 117 GLN A CA 1
ATOM 886 C C . GLN A 1 117 ? -22.665 -3.719 16.746 1.00 92.62 117 GLN A C 1
ATOM 888 O O . GLN A 1 117 ? -23.656 -4.136 16.149 1.00 92.62 117 GLN A O 1
ATOM 893 N N . ASP A 1 118 ? -21.486 -4.349 16.730 1.00 91.75 118 ASP A N 1
ATOM 894 C CA . ASP A 1 118 ? -21.241 -5.631 16.084 1.00 91.75 118 ASP A CA 1
ATOM 895 C C . ASP A 1 118 ? -20.165 -6.419 16.860 1.00 91.75 118 ASP A C 1
ATOM 897 O O . ASP A 1 118 ? -18.982 -6.049 16.840 1.00 91.75 118 ASP A O 1
ATOM 901 N N . PRO A 1 119 ? -20.525 -7.531 17.528 1.00 90.56 119 PRO A N 1
ATOM 902 C CA . PRO A 1 119 ? -19.575 -8.342 18.279 1.00 90.56 119 PRO A CA 1
ATOM 903 C C . PRO A 1 119 ? -18.636 -9.147 17.366 1.00 90.56 119 PRO A C 1
ATOM 905 O O . PRO A 1 119 ? -17.586 -9.603 17.826 1.00 90.56 119 PRO A O 1
ATOM 908 N N . ALA A 1 120 ? -18.954 -9.312 16.074 1.00 92.44 120 ALA A N 1
ATOM 909 C CA . ALA A 1 120 ? -18.092 -10.013 15.123 1.00 92.44 120 ALA A CA 1
ATOM 910 C C . ALA A 1 120 ? -16.781 -9.250 14.852 1.00 92.44 120 ALA A C 1
ATOM 912 O O . ALA A 1 120 ? -15.756 -9.870 14.552 1.00 92.44 120 ALA A O 1
ATOM 913 N N . ARG A 1 121 ? -16.772 -7.924 15.056 1.00 90.25 121 ARG A N 1
ATOM 914 C CA . ARG A 1 121 ? -15.580 -7.064 14.931 1.00 90.25 121 ARG A CA 1
ATOM 915 C C . ARG A 1 121 ? -14.624 -7.142 16.130 1.00 90.25 121 ARG A C 1
ATOM 917 O O . ARG A 1 121 ? -13.612 -6.448 16.163 1.00 90.25 121 ARG A O 1
ATOM 924 N N . ASN A 1 122 ? -14.853 -8.059 17.072 1.00 93.62 122 ASN A N 1
ATOM 925 C CA . ASN A 1 122 ? -13.953 -8.294 18.204 1.00 93.62 122 ASN A CA 1
ATOM 926 C C . ASN A 1 122 ? -12.504 -8.585 17.804 1.00 93.62 122 ASN A C 1
ATOM 928 O O . ASN A 1 122 ? -11.570 -8.006 18.356 1.00 93.62 122 ASN A O 1
ATOM 932 N N . ASN A 1 123 ? -12.301 -9.474 16.833 1.00 91.81 123 ASN A N 1
ATOM 933 C CA . ASN A 1 123 ? -10.947 -9.839 16.416 1.00 91.81 123 ASN A CA 1
ATOM 934 C C . ASN A 1 123 ? -10.232 -8.682 15.705 1.00 91.81 123 ASN A C 1
ATOM 936 O O . ASN A 1 123 ? -9.011 -8.585 15.784 1.00 91.81 123 ASN A O 1
ATOM 940 N N . GLU A 1 124 ? -10.982 -7.813 15.028 1.00 89.69 124 GLU A N 1
ATOM 941 C CA . GLU A 1 124 ? -10.463 -6.589 14.417 1.00 89.69 124 GLU A CA 1
ATOM 942 C C . GLU A 1 124 ? -9.983 -5.618 15.499 1.00 89.69 124 GLU A C 1
ATOM 944 O O . GLU A 1 124 ? -8.826 -5.205 15.477 1.00 89.69 124 GLU A O 1
ATOM 949 N N . LEU A 1 125 ? -10.815 -5.363 16.514 1.00 91.69 125 LEU A N 1
ATOM 950 C CA . LEU A 1 125 ? -10.464 -4.495 17.637 1.00 91.69 125 LEU A CA 1
ATOM 951 C C . LEU A 1 125 ? -9.200 -4.974 18.364 1.00 91.69 125 LEU A C 1
ATOM 953 O O . LEU A 1 125 ? -8.297 -4.185 18.639 1.00 91.69 125 LEU A O 1
ATOM 957 N N . VAL A 1 126 ? -9.109 -6.278 18.645 1.00 93.12 126 VAL A N 1
ATOM 958 C CA . VAL A 1 126 ? -7.928 -6.875 19.290 1.00 93.12 126 VAL A CA 1
ATOM 959 C C . VAL A 1 126 ? -6.680 -6.719 18.420 1.00 93.12 126 VAL A C 1
ATOM 961 O O . VAL A 1 126 ? -5.612 -6.448 18.958 1.00 93.12 126 VAL A O 1
ATOM 964 N N . ARG A 1 127 ? -6.791 -6.846 17.092 1.00 89.00 127 ARG A N 1
ATOM 965 C CA . ARG A 1 127 ? -5.659 -6.636 16.174 1.00 89.00 127 ARG A CA 1
ATOM 966 C C . ARG A 1 127 ? -5.207 -5.179 16.131 1.00 89.00 127 ARG A C 1
ATOM 968 O O . ARG A 1 127 ? -4.006 -4.942 16.114 1.00 89.00 127 ARG A O 1
ATOM 975 N N . CYS A 1 128 ? -6.139 -4.227 16.136 1.00 87.00 128 CYS A N 1
ATOM 976 C CA . CYS A 1 128 ? -5.816 -2.799 16.140 1.00 87.00 128 CYS A CA 1
ATOM 977 C C . CYS A 1 128 ? -5.116 -2.369 17.432 1.00 87.00 128 CYS A C 1
ATOM 979 O O . CYS A 1 128 ? -4.135 -1.635 17.389 1.00 87.00 128 CYS A O 1
ATOM 981 N N . VAL A 1 129 ? -5.621 -2.827 18.579 1.00 90.81 129 VAL A N 1
ATOM 982 C CA . VAL A 1 129 ? -5.141 -2.381 19.896 1.00 90.81 129 VAL A CA 1
ATOM 983 C C . VAL A 1 129 ? -3.959 -3.212 20.398 1.00 90.81 129 VAL A C 1
ATOM 985 O O . VAL A 1 129 ? -3.146 -2.713 21.170 1.00 90.81 129 VAL A O 1
ATOM 988 N N . ASN A 1 130 ? -3.855 -4.472 19.967 1.00 91.88 130 ASN A N 1
ATOM 989 C CA . ASN A 1 130 ? -2.852 -5.442 20.407 1.00 91.88 130 ASN A CA 1
ATOM 990 C C . ASN A 1 130 ? -2.676 -5.492 21.947 1.00 91.88 130 ASN A C 1
ATOM 992 O O . ASN A 1 130 ? -1.572 -5.291 22.462 1.00 91.88 130 ASN A O 1
ATOM 996 N N . PRO A 1 131 ? -3.762 -5.716 22.715 1.00 92.62 131 PRO A N 1
ATOM 997 C CA . PRO A 1 131 ? -3.700 -5.767 24.172 1.00 92.62 131 PRO A CA 1
ATOM 998 C C . PRO A 1 131 ? -2.918 -6.999 24.651 1.00 92.62 131 PRO A C 1
ATOM 1000 O O . PRO A 1 131 ? -2.936 -8.048 24.009 1.00 92.62 131 PRO A O 1
ATOM 1003 N N . VAL A 1 132 ? -2.337 -6.927 25.854 1.00 93.69 132 VAL A N 1
ATOM 1004 C CA . VAL A 1 132 ? -1.701 -8.093 26.505 1.00 93.69 132 VAL A CA 1
ATOM 1005 C C . VAL A 1 132 ? -2.690 -9.255 26.653 1.00 93.69 132 VAL A C 1
ATOM 1007 O O . VAL A 1 132 ? -2.322 -10.414 26.473 1.00 93.69 132 VAL A O 1
ATOM 1010 N N . HIS A 1 133 ? -3.954 -8.952 26.974 1.00 94.88 133 HIS A N 1
ATOM 1011 C CA . HIS A 1 133 ? -5.020 -9.944 27.044 1.00 94.88 133 HIS A CA 1
ATOM 1012 C C . HIS A 1 133 ? -6.370 -9.353 26.591 1.00 94.88 133 HIS A C 1
ATOM 1014 O O . HIS A 1 133 ? -6.767 -8.304 27.101 1.00 94.88 133 HIS A O 1
ATOM 1020 N N . PRO A 1 134 ? -7.147 -10.030 25.720 1.00 94.00 134 PRO A N 1
ATOM 1021 C CA . PRO A 1 134 ? -8.405 -9.497 25.177 1.00 94.00 134 PRO A CA 1
ATOM 1022 C C . PRO A 1 134 ? -9.494 -9.185 26.215 1.00 94.00 134 PRO A C 1
ATOM 1024 O O . PRO A 1 134 ? -10.411 -8.423 25.922 1.00 94.00 134 PRO A O 1
ATOM 1027 N N . ALA A 1 135 ? -9.432 -9.778 27.410 1.00 94.62 135 ALA A N 1
ATOM 1028 C CA . ALA A 1 135 ? -10.363 -9.481 28.508 1.00 94.62 135 ALA A CA 1
ATOM 1029 C C . ALA A 1 135 ? -10.016 -8.199 29.293 1.00 94.62 135 ALA A C 1
ATOM 1031 O O . ALA A 1 135 ? -10.845 -7.733 30.067 1.00 94.62 135 ALA A O 1
ATOM 1032 N N . PHE A 1 136 ? -8.815 -7.646 29.092 1.00 95.19 136 PHE A N 1
ATOM 1033 C CA . PHE A 1 136 ? -8.277 -6.502 29.829 1.00 95.19 136 PHE A CA 1
ATOM 1034 C C . PHE A 1 136 ? -7.719 -5.471 28.845 1.00 95.19 136 PHE A C 1
ATOM 1036 O O . PHE A 1 136 ? -6.507 -5.301 28.709 1.00 95.19 136 PHE A O 1
ATOM 1043 N N . MET A 1 137 ? -8.614 -4.820 28.102 1.00 95.38 137 MET A N 1
ATOM 1044 C CA . MET A 1 137 ? -8.218 -3.790 27.142 1.00 95.38 137 MET A CA 1
ATOM 1045 C C . MET A 1 137 ? -7.692 -2.540 27.870 1.00 95.38 137 MET A C 1
ATOM 1047 O O . MET A 1 137 ? -8.165 -2.241 28.976 1.00 95.38 137 MET A O 1
ATOM 1051 N N . PRO A 1 138 ? -6.722 -1.815 27.283 1.00 95.12 138 PRO A N 1
ATOM 1052 C CA . PRO A 1 138 ? -6.265 -0.532 27.813 1.00 95.12 138 PRO A CA 1
ATOM 1053 C C . PRO A 1 138 ? -7.405 0.497 27.843 1.00 95.12 138 PRO A C 1
ATOM 1055 O O . PRO A 1 138 ? -8.389 0.365 27.117 1.00 95.12 138 PRO A O 1
ATOM 1058 N N . LEU A 1 139 ? -7.271 1.512 28.702 1.00 94.06 139 LEU A N 1
ATOM 1059 C CA . LEU A 1 139 ? -8.277 2.572 28.856 1.00 94.06 139 LEU A CA 1
ATOM 1060 C C . LEU A 1 139 ? -8.298 3.523 27.656 1.00 94.06 139 LEU A C 1
ATOM 1062 O O . LEU A 1 139 ? -9.373 3.957 27.253 1.00 94.06 139 LEU A O 1
ATOM 1066 N N . ASP A 1 140 ? -7.122 3.765 27.075 1.00 93.50 140 ASP A N 1
ATOM 1067 C CA . ASP A 1 140 ? -6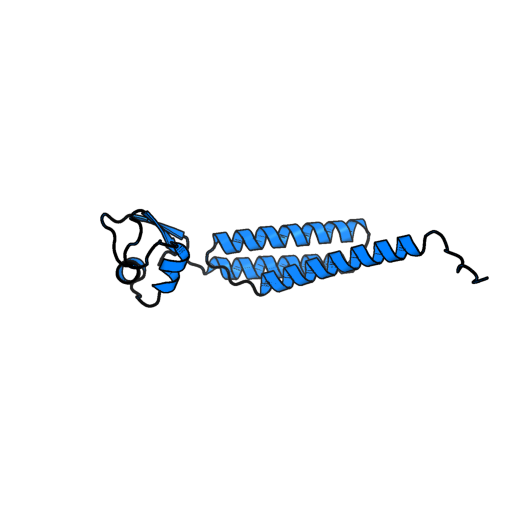.909 4.647 25.933 1.00 93.50 140 ASP A CA 1
ATOM 1068 C C . ASP A 1 140 ? -6.345 3.833 24.772 1.00 93.50 140 ASP A C 1
ATOM 1070 O O . ASP A 1 140 ? -5.318 3.160 24.916 1.00 93.50 140 ASP A O 1
ATOM 1074 N N . PHE A 1 141 ? -7.011 3.868 23.620 1.00 92.06 141 PHE A N 1
ATOM 1075 C CA . PHE A 1 141 ? -6.533 3.179 22.425 1.00 92.06 141 PHE A CA 1
ATOM 1076 C C . PHE A 1 141 ? -7.087 3.773 21.132 1.00 92.06 141 PHE A C 1
ATOM 1078 O O . PHE A 1 141 ? -8.116 4.447 21.111 1.00 92.06 141 PHE A O 1
ATOM 1085 N N . LYS A 1 142 ? -6.407 3.466 20.024 1.00 89.31 142 LYS A N 1
ATOM 1086 C CA . LYS A 1 142 ? -6.888 3.746 18.670 1.00 89.31 142 LYS A CA 1
ATOM 1087 C C . LYS A 1 142 ? -7.570 2.512 18.108 1.00 89.31 142 LYS A C 1
ATOM 1089 O O . LYS A 1 142 ? -7.002 1.423 18.120 1.00 89.31 142 LYS A O 1
ATOM 1094 N N . ALA A 1 143 ? -8.778 2.692 17.599 1.00 89.31 143 ALA A N 1
ATOM 1095 C CA . ALA A 1 143 ? -9.505 1.651 16.891 1.00 89.31 143 ALA A CA 1
ATOM 1096 C C . ALA A 1 143 ? -10.195 2.247 15.667 1.00 89.31 143 ALA A C 1
ATOM 1098 O O . ALA A 1 143 ? -10.344 3.466 15.564 1.00 89.31 143 ALA A O 1
ATOM 1099 N N . LEU A 1 144 ? -10.581 1.398 14.718 1.00 86.69 144 LEU A N 1
ATOM 1100 C CA . LEU A 1 144 ? -11.352 1.845 13.562 1.00 86.69 144 LEU A CA 1
ATOM 1101 C C . LEU A 1 144 ? -12.669 2.462 14.046 1.00 86.69 144 LEU A C 1
ATOM 1103 O O . LEU A 1 144 ? -13.208 2.030 15.065 1.00 86.69 144 LEU A O 1
ATOM 1107 N N . SER A 1 145 ? -13.164 3.485 13.357 1.00 83.75 145 SER A N 1
ATOM 1108 C CA . SER A 1 145 ? -14.478 4.063 13.620 1.00 83.75 145 SER A CA 1
ATOM 1109 C C . SER A 1 145 ? -15.587 3.111 13.165 1.00 83.75 145 SER A C 1
ATOM 1111 O O . SER A 1 145 ? -15.343 2.128 12.452 1.00 83.75 145 SER A O 1
ATOM 1113 N N . LYS A 1 146 ? -16.817 3.402 13.598 1.00 72.88 146 LYS A N 1
ATOM 1114 C CA . LYS A 1 146 ? -18.011 2.752 13.056 1.00 72.88 146 LYS A CA 1
ATOM 1115 C C . LYS A 1 146 ? -18.125 2.988 11.551 1.00 72.88 146 LYS A C 1
ATOM 1117 O O . LYS A 1 146 ? -17.767 4.106 11.111 1.00 72.88 146 LYS A O 1
#

Foldseek 3Di:
DDPPPDPPPPPVVVVVVVVVLVVLLVVLVVLLVVLLVDQAQALVSLVVSLVVNLVSLQVNLVVCVVVVNVVSNVVSVVSNVVSNVSSNVNNVPHFHKDKAAAPAFAALQVVCCVFPVDSVCSVQQCVQQVDPDRGGGDRIGIHGHD

Sequence (146 aa):
MFETGNDVPGVDDAVQDAAILLFQRLALACLGRAALSYQPVSPDDAWDMMTLAGEALEVGAVNAADMGHDDTYRDLIALHNTVVSTLTERGANLARFTEYQFDTSLPSLVLSERIYQDPARNNELVRCVNPVHPAFMPLDFKALSK

Secondary structure (DSSP, 8-state):
--------TTHHHHHHHHHHHHHHHHHHHHHHHHHHH---SSHHHHHHHHHHHHHHHHHHHHHHHHTT-HHHHHHHHHHHHHHHHHHHHHHHTSPPEEEEE-SS---HHHHHHHHHS-GGGHHHHHHHH--SSTTS--SEEEEE--